Protein AF-A0A158NDM5-F1 (afdb_monomer)

InterPro domains:
  IPR009069 Cysteine alpha-hairpin motif superfamily [SSF47072] (23-65)
  IPR039870 Cytochrome oxidase assembly factor 4-like [PTHR13639] (6-67)

Solvent-accessible surface area (backbone atoms only — not comparable to full-atom values): 4086 Å² total; per-residue (Å²): 136,85,88,77,92,59,100,67,59,62,70,76,69,54,52,72,64,60,56,48,27,56,76,66,69,43,39,67,41,49,51,51,35,51,50,42,29,68,74,63,73,37,65,84,76,33,50,67,41,49,48,54,37,48,54,46,51,54,52,45,53,53,53,53,61,76,72,109

Radius of gyration: 16.25 Å; Cα contacts (8 Å, |Δi|>4): 29; chains: 1; bounding box: 40×45×29 Å

Mean predicted aligned error: 8.16 Å

Organism: Atta cephalotes (NCBI:txid12957)

Foldseek 3Di:
DDDDDDPPVVVVPDDPVCVVCVVLVLNVLVVVLVVVCVVPVDSVVVVVSVVVSVVSVVVSVVVVVVVD

Sequence (68 aa):
MTVSSNTGAEEEIEDPVERMLKKTGCIELHYQIQECIAEHQDWRKCQNEVKKFKECMDKHTKQQEQRH

Secondary structure (DSSP, 8-state):
------TTTHHHHS-HHHHHHHHHT-HHHHHHHHHHHHHHS-GGG-HHHHHHHHHHHHHHHHHHHHT-

Structure (mmCIF, N/CA/C/O backbone):
data_AF-A0A158NDM5-F1
#
_entry.id   AF-A0A158NDM5-F1
#
loop_
_atom_site.group_PDB
_atom_site.id
_atom_site.type_symbol
_atom_site.label_atom_id
_atom_site.label_alt_id
_atom_site.label_comp_id
_atom_site.label_asym_id
_atom_site.label_entity_id
_atom_site.label_seq_id
_atom_site.pdbx_PDB_ins_code
_atom_site.Cartn_x
_atom_site.Cartn_y
_atom_site.Cartn_z
_atom_site.occupancy
_atom_site.B_iso_or_equiv
_atom_site.auth_seq_id
_atom_site.auth_comp_id
_atom_site.auth_asym_id
_atom_site.auth_atom_id
_atom_site.pdbx_PDB_model_num
ATOM 1 N N . MET A 1 1 ? 20.212 32.738 0.603 1.00 56.25 1 MET A N 1
ATOM 2 C CA . MET A 1 1 ? 19.469 33.225 1.789 1.00 56.25 1 MET A CA 1
ATOM 3 C C . MET A 1 1 ? 18.288 34.044 1.285 1.00 56.25 1 MET A C 1
ATOM 5 O O . MET A 1 1 ? 18.439 34.599 0.210 1.00 56.25 1 MET A O 1
ATOM 9 N N . THR A 1 2 ? 17.196 34.105 2.061 1.00 43.06 2 THR A N 1
ATOM 10 C CA . THR A 1 2 ? 15.824 34.610 1.775 1.00 43.06 2 THR A CA 1
ATOM 11 C C . THR A 1 2 ? 14.908 33.578 1.103 1.00 43.06 2 THR A C 1
ATOM 13 O O . THR A 1 2 ? 15.067 33.312 -0.081 1.00 43.06 2 THR A O 1
ATOM 16 N N . VAL A 1 3 ? 14.142 32.787 1.871 1.00 56.34 3 VAL A N 1
ATOM 17 C CA . VAL A 1 3 ? 12.881 33.108 2.596 1.00 56.34 3 VAL A CA 1
ATOM 18 C C . VAL A 1 3 ? 11.684 32.968 1.659 1.00 56.34 3 VAL A C 1
ATOM 20 O O . VAL A 1 3 ? 11.564 33.730 0.709 1.00 56.34 3 VAL A O 1
ATOM 23 N N . SER A 1 4 ? 10.799 32.016 1.960 1.00 49.00 4 SER A N 1
ATOM 24 C CA . SER A 1 4 ? 9.394 32.323 2.257 1.00 49.00 4 SER A CA 1
ATOM 25 C C . SER A 1 4 ? 8.614 31.044 2.510 1.00 49.00 4 SER A C 1
ATOM 27 O O . SER A 1 4 ? 8.376 30.245 1.611 1.00 49.00 4 SER A O 1
ATOM 29 N N . SER A 1 5 ? 8.208 30.889 3.764 1.00 57.28 5 SER A N 1
ATOM 30 C CA . SER A 1 5 ? 7.100 30.049 4.181 1.00 57.28 5 SER A CA 1
ATOM 31 C C . SER A 1 5 ? 5.880 30.326 3.301 1.00 57.28 5 SER A C 1
ATOM 33 O O . SER A 1 5 ? 5.381 31.449 3.278 1.00 57.28 5 SER A O 1
ATOM 35 N N . ASN A 1 6 ? 5.378 29.302 2.619 1.00 51.56 6 ASN A N 1
ATOM 36 C CA . ASN A 1 6 ? 3.994 29.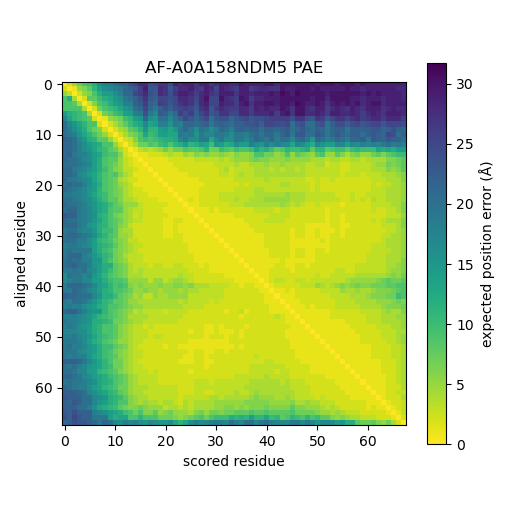269 2.166 1.00 51.56 6 ASN A CA 1
ATOM 37 C C . ASN A 1 6 ? 3.437 27.864 2.405 1.00 51.56 6 ASN A C 1
ATOM 39 O O . ASN A 1 6 ? 3.263 27.079 1.475 1.00 51.56 6 ASN A O 1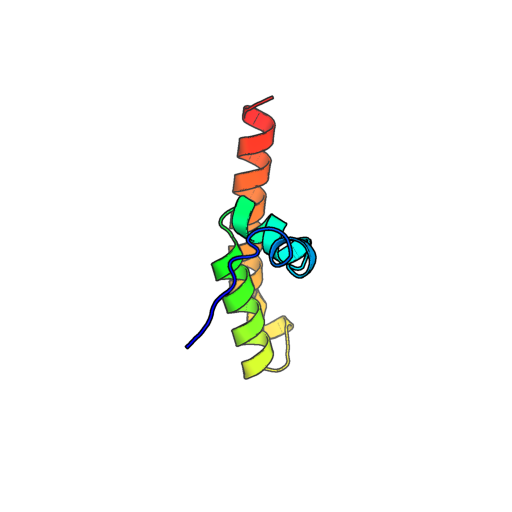
ATOM 43 N N . THR A 1 7 ? 3.159 27.558 3.674 1.00 54.50 7 THR A N 1
ATOM 44 C CA . THR A 1 7 ? 2.411 26.374 4.133 1.00 54.50 7 THR A CA 1
ATOM 45 C C . THR A 1 7 ? 0.932 26.485 3.732 1.00 54.50 7 THR A C 1
ATOM 47 O O . THR A 1 7 ? 0.039 26.517 4.572 1.00 54.50 7 THR A O 1
ATOM 50 N N . GLY A 1 8 ? 0.695 26.643 2.433 1.00 49.44 8 GLY A N 1
ATOM 51 C CA . GLY A 1 8 ? -0.610 26.819 1.799 1.00 49.44 8 GLY A CA 1
ATOM 52 C C . GLY A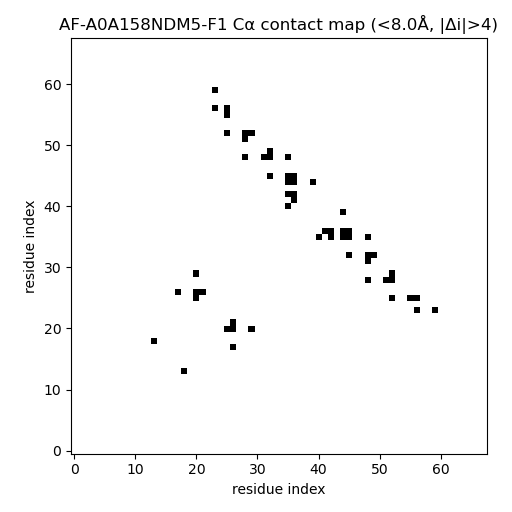 1 8 ? -0.617 26.358 0.339 1.00 49.44 8 GLY A C 1
ATOM 53 O O . GLY A 1 8 ? -1.646 25.892 -0.128 1.00 49.44 8 GLY A O 1
ATOM 54 N N . ALA A 1 9 ? 0.527 26.400 -0.359 1.00 51.50 9 ALA A N 1
ATOM 55 C CA . ALA A 1 9 ? 0.653 25.881 -1.729 1.00 51.50 9 ALA A CA 1
ATOM 56 C C . ALA A 1 9 ? 1.073 24.401 -1.801 1.00 51.50 9 ALA A C 1
ATOM 58 O O . ALA A 1 9 ? 0.835 23.748 -2.809 1.00 51.50 9 ALA A O 1
ATOM 59 N N . GLU A 1 10 ? 1.685 23.848 -0.750 1.00 54.38 10 GLU A N 1
ATOM 60 C CA . GLU A 1 10 ? 2.132 22.443 -0.735 1.00 54.38 10 GLU A CA 1
ATOM 61 C C . GLU A 1 10 ? 0.949 21.463 -0.735 1.00 54.38 10 GLU A C 1
ATOM 63 O O . GLU A 1 10 ? 1.002 20.419 -1.380 1.00 54.38 10 GLU A O 1
ATOM 68 N N . GLU A 1 11 ? -0.157 21.833 -0.086 1.00 54.69 11 GLU A N 1
ATOM 69 C CA . GLU A 1 11 ? -1.390 21.045 -0.107 1.00 54.69 11 GLU A CA 1
ATOM 70 C C . GLU A 1 11 ? -2.065 21.026 -1.489 1.00 54.69 11 GLU A C 1
ATOM 72 O O . GLU A 1 11 ? -2.740 20.054 -1.821 1.00 54.69 11 GLU A O 1
ATOM 77 N N . GLU A 1 12 ? -1.890 22.061 -2.310 1.00 57.31 12 GLU A N 1
ATOM 78 C CA . GLU A 1 12 ? -2.513 22.146 -3.640 1.00 57.31 12 GLU A CA 1
ATOM 79 C C . GLU A 1 12 ? -1.797 21.268 -4.685 1.00 57.31 12 GLU A C 1
ATOM 81 O O . GLU A 1 12 ? -2.362 20.958 -5.731 1.00 57.31 12 GLU A O 1
ATOM 86 N N . ILE A 1 13 ? -0.572 20.821 -4.387 1.00 69.00 13 ILE A N 1
ATOM 87 C CA . ILE A 1 13 ? 0.262 20.004 -5.283 1.00 69.00 13 ILE A CA 1
ATOM 88 C C . ILE A 1 13 ? 0.212 18.516 -4.903 1.00 69.00 13 ILE A C 1
ATOM 90 O O . ILE A 1 13 ? 0.501 17.654 -5.733 1.00 69.00 13 ILE A O 1
ATOM 94 N N . GLU A 1 14 ? -0.142 18.194 -3.656 1.00 74.62 14 GLU A N 1
ATOM 95 C CA . GLU A 1 14 ? -0.181 16.810 -3.191 1.00 74.62 14 GLU A CA 1
ATOM 96 C C . GLU A 1 14 ? -1.325 16.037 -3.855 1.00 74.62 14 GLU A C 1
ATOM 98 O O . GLU A 1 14 ? -2.499 16.402 -3.736 1.00 74.62 14 GLU A O 1
ATOM 103 N N . ASP A 1 15 ? -0.975 14.937 -4.525 1.00 87.75 15 ASP A N 1
ATOM 104 C CA . ASP A 1 15 ? -1.943 14.084 -5.198 1.00 87.75 15 ASP A CA 1
ATOM 105 C C . ASP A 1 15 ? -3.039 13.620 -4.211 1.00 87.75 15 ASP A C 1
ATOM 107 O O . ASP A 1 15 ? -2.734 13.124 -3.116 1.00 87.75 15 ASP A O 1
ATOM 111 N N . PRO A 1 16 ? -4.3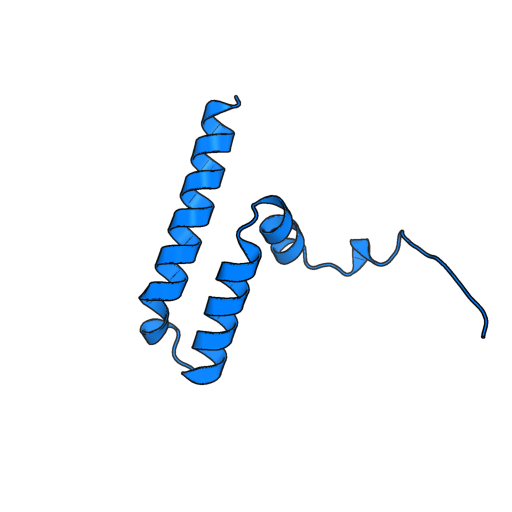32 13.766 -4.561 1.00 90.06 16 PRO A N 1
ATOM 112 C CA . PRO A 1 16 ? -5.427 13.379 -3.679 1.00 90.06 16 PRO A CA 1
ATOM 113 C C . PRO A 1 16 ? -5.351 11.922 -3.202 1.00 90.06 16 PRO A C 1
ATOM 115 O O . PRO A 1 16 ? -5.786 11.630 -2.081 1.00 90.06 16 PRO A O 1
ATOM 118 N N . VAL A 1 17 ? -4.798 11.013 -4.016 1.00 89.88 17 VAL A N 1
ATOM 119 C CA . VAL A 1 17 ? -4.618 9.607 -3.638 1.00 89.88 17 VAL A CA 1
ATOM 120 C C . VAL A 1 17 ? -3.508 9.490 -2.607 1.00 89.88 17 VAL A C 1
ATOM 122 O O . VAL A 1 17 ? -3.744 8.891 -1.561 1.00 89.88 17 VAL A O 1
ATOM 125 N N . GLU A 1 18 ? -2.344 10.107 -2.813 1.00 90.88 18 GLU A N 1
ATOM 126 C CA . GLU A 1 18 ? 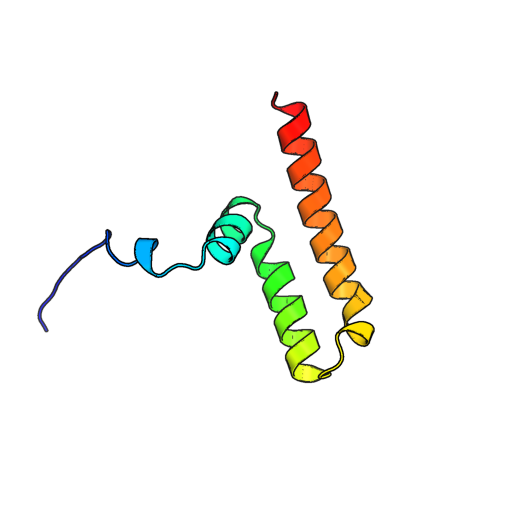-1.277 10.114 -1.801 1.00 90.88 18 GLU A CA 1
ATOM 127 C C . GLU A 1 18 ? -1.752 10.678 -0.460 1.00 90.88 18 GLU A C 1
ATOM 129 O O . GLU A 1 18 ? -1.536 10.059 0.587 1.00 90.88 18 GLU A O 1
ATOM 134 N N . ARG A 1 19 ? -2.482 11.798 -0.473 1.00 92.38 19 ARG A N 1
ATOM 135 C CA . ARG A 1 19 ? -3.059 12.379 0.746 1.00 92.38 19 ARG A CA 1
ATOM 136 C C . ARG A 1 19 ? -3.992 11.392 1.452 1.00 92.38 19 ARG A C 1
ATOM 138 O O . ARG A 1 19 ? -3.955 11.259 2.679 1.00 92.38 19 ARG A O 1
ATOM 145 N N . MET A 1 20 ? -4.842 10.691 0.700 1.00 92.06 20 MET A N 1
ATOM 146 C CA . MET A 1 20 ? -5.710 9.645 1.246 1.00 92.06 20 MET A CA 1
ATOM 147 C C . MET A 1 20 ? -4.877 8.503 1.845 1.00 92.06 20 MET A C 1
ATOM 149 O O . MET A 1 20 ? -5.125 8.087 2.976 1.00 92.06 20 MET A O 1
ATOM 153 N N . LEU A 1 21 ? -3.851 8.036 1.138 1.00 94.06 21 LEU A N 1
ATOM 154 C CA . LEU A 1 21 ? -2.974 6.961 1.596 1.00 94.06 21 LEU A CA 1
ATOM 155 C C . LEU A 1 21 ? -2.233 7.334 2.886 1.00 94.06 21 LEU A C 1
ATOM 157 O O . LEU A 1 21 ? -2.175 6.510 3.803 1.00 94.06 21 LEU A O 1
ATOM 161 N N . LYS A 1 22 ? -1.761 8.581 3.020 1.00 92.94 22 LYS A N 1
ATOM 162 C CA . LYS A 1 22 ? -1.177 9.099 4.271 1.00 92.94 22 LYS A CA 1
ATOM 163 C C . LYS A 1 22 ? -2.181 9.052 5.419 1.00 92.94 22 LYS A C 1
ATOM 165 O O . LYS A 1 22 ? -1.852 8.543 6.486 1.00 92.94 22 LYS A O 1
ATOM 170 N N . LYS A 1 23 ? -3.426 9.492 5.192 1.00 92.00 23 LYS A N 1
ATOM 171 C CA . LYS A 1 23 ? -4.500 9.444 6.206 1.00 92.00 23 LYS A CA 1
ATOM 172 C C . LYS A 1 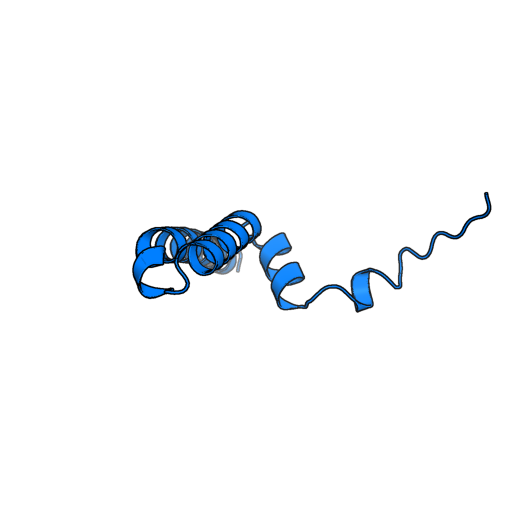23 ? -4.839 8.021 6.651 1.00 92.00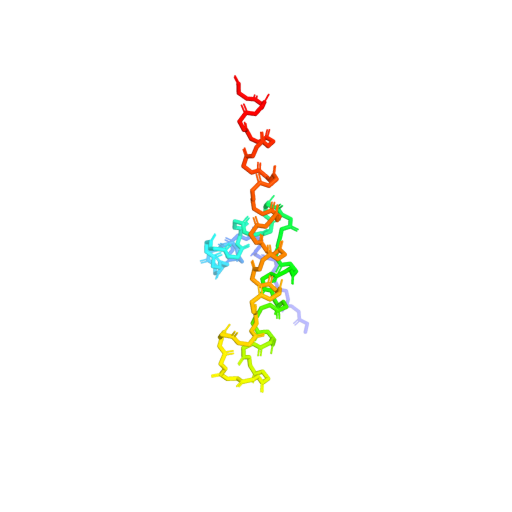 23 LYS A C 1
ATOM 174 O O . LYS A 1 23 ? -5.115 7.804 7.824 1.00 92.00 23 LYS A O 1
ATOM 179 N N . THR A 1 24 ? -4.814 7.059 5.730 1.00 93.31 24 THR A N 1
ATOM 180 C CA . THR A 1 24 ? -5.076 5.643 6.050 1.00 93.31 24 THR A CA 1
ATOM 181 C C . THR A 1 24 ? -3.908 4.944 6.753 1.00 93.31 24 THR A C 1
ATOM 183 O O . THR A 1 24 ? -4.102 3.871 7.317 1.00 93.31 24 THR A O 1
ATOM 186 N N . GLY A 1 25 ? -2.695 5.510 6.700 1.00 94.38 25 GLY A N 1
ATOM 187 C CA . GLY A 1 25 ? -1.473 4.873 7.200 1.00 94.38 25 GLY A CA 1
ATOM 188 C C . GLY A 1 25 ? -0.921 3.752 6.308 1.00 94.38 25 GLY A C 1
ATOM 189 O O . GLY A 1 25 ? 0.024 3.076 6.699 1.00 94.38 25 GLY A O 1
ATOM 190 N N . CYS A 1 26 ? -1.474 3.548 5.109 1.00 96.56 26 CYS A N 1
ATOM 191 C CA . CYS A 1 26 ? -1.072 2.465 4.203 1.00 96.56 26 CYS A CA 1
ATOM 192 C C . CYS A 1 26 ? -0.138 2.921 3.068 1.00 96.56 26 CYS A C 1
ATOM 194 O O . CYS A 1 26 ? 0.108 2.153 2.138 1.00 96.56 26 CYS A O 1
ATOM 196 N N . ILE A 1 27 ? 0.367 4.159 3.112 1.00 96.00 27 ILE A N 1
ATOM 197 C CA . ILE A 1 27 ? 1.188 4.727 2.032 1.00 96.00 27 ILE A CA 1
ATOM 198 C C . ILE A 1 27 ? 2.510 3.981 1.807 1.00 96.00 27 ILE A C 1
ATOM 200 O O . ILE A 1 27 ? 2.910 3.781 0.669 1.00 96.00 27 ILE A O 1
ATOM 204 N N . GLU A 1 28 ? 3.136 3.464 2.860 1.00 96.00 28 GLU A N 1
ATOM 205 C CA . GLU A 1 28 ? 4.378 2.693 2.731 1.00 96.00 28 GLU A CA 1
ATOM 206 C C . GLU A 1 28 ? 4.178 1.412 1.904 1.00 96.00 28 GLU A C 1
ATOM 208 O O . GLU A 1 28 ? 4.985 1.056 1.050 1.00 96.00 28 GLU A O 1
ATOM 213 N N . LEU A 1 29 ? 3.039 0.740 2.097 1.00 97.06 29 LEU A N 1
ATOM 214 C CA . LEU A 1 29 ? 2.677 -0.447 1.321 1.00 97.06 29 LEU A CA 1
ATOM 215 C C . LEU A 1 29 ? 2.370 -0.101 -0.140 1.00 97.06 29 LEU A C 1
ATOM 217 O O . LEU A 1 29 ? 2.574 -0.933 -1.020 1.00 97.06 29 LEU A O 1
ATOM 221 N N . HIS A 1 30 ? 1.896 1.118 -0.409 1.00 96.62 30 HIS A N 1
ATOM 222 C CA . HIS A 1 30 ? 1.741 1.608 -1.773 1.00 96.62 30 HIS A CA 1
ATOM 223 C C . HIS A 1 30 ? 3.102 1.791 -2.456 1.00 96.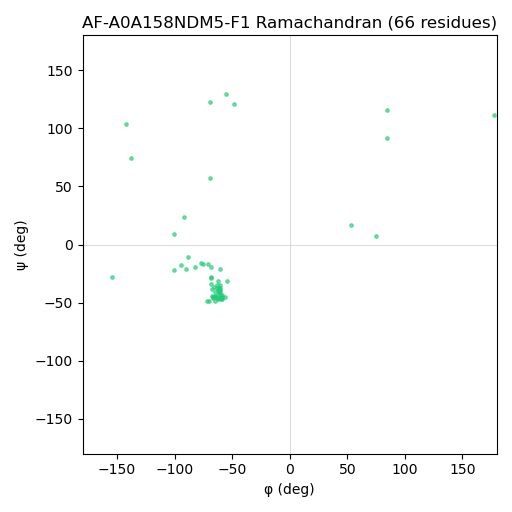62 30 HIS A C 1
ATOM 225 O O . HIS A 1 30 ? 3.276 1.319 -3.579 1.00 96.62 30 HIS A O 1
ATOM 231 N N . TYR A 1 31 ? 4.080 2.392 -1.771 1.00 96.38 31 TYR A N 1
ATOM 232 C CA . TYR A 1 31 ? 5.433 2.544 -2.313 1.00 96.38 31 TYR A CA 1
ATOM 233 C C . TYR A 1 31 ? 6.118 1.196 -2.564 1.00 96.38 31 TYR A C 1
ATOM 235 O O . TYR A 1 31 ? 6.725 1.024 -3.616 1.00 96.38 31 TYR A O 1
ATOM 243 N N . GLN A 1 32 ? 5.915 0.194 -1.704 1.00 96.81 32 GLN A N 1
ATOM 244 C CA . GLN A 1 32 ? 6.413 -1.169 -1.952 1.00 96.81 32 GLN A CA 1
ATOM 245 C C . GLN A 1 32 ? 5.842 -1.792 -3.236 1.00 96.81 32 GLN A C 1
ATOM 247 O O . GLN A 1 32 ? 6.545 -2.496 -3.959 1.00 96.81 32 GLN A O 1
ATOM 252 N N . ILE A 1 33 ? 4.569 -1.529 -3.554 1.00 96.75 33 ILE A N 1
ATOM 253 C CA . ILE A 1 33 ? 3.977 -1.973 -4.824 1.00 96.75 33 ILE A CA 1
ATOM 254 C C . ILE A 1 33 ? 4.631 -1.243 -5.996 1.00 96.75 33 ILE A C 1
ATOM 256 O O . ILE A 1 33 ? 4.958 -1.882 -6.994 1.00 96.75 33 ILE A O 1
ATOM 260 N N . GLN A 1 34 ? 4.817 0.076 -5.888 1.00 96.75 34 GLN A N 1
ATOM 261 C CA . GLN A 1 34 ? 5.475 0.860 -6.934 1.00 96.75 34 GLN A CA 1
ATOM 262 C C . GLN A 1 34 ? 6.902 0.364 -7.189 1.00 96.75 34 GLN A C 1
ATOM 264 O O . GLN A 1 34 ? 7.272 0.179 -8.346 1.00 96.75 34 GLN A O 1
ATOM 269 N N . GLU A 1 35 ? 7.666 0.085 -6.133 1.00 96.94 35 GLU A N 1
ATOM 270 C CA . GLU A 1 35 ? 9.023 -0.458 -6.218 1.00 96.94 35 GLU A CA 1
ATOM 271 C C . GLU A 1 35 ? 9.037 -1.840 -6.882 1.00 96.94 35 GLU A C 1
ATOM 273 O O . GLU A 1 35 ? 9.774 -2.051 -7.843 1.00 96.94 35 GLU A O 1
ATOM 278 N N . CYS A 1 36 ? 8.145 -2.747 -6.475 1.00 97.50 36 CYS A N 1
ATOM 279 C CA . CYS A 1 36 ? 8.029 -4.065 -7.098 1.00 97.50 36 CYS A CA 1
ATOM 280 C C . CYS A 1 36 ? 7.660 -3.980 -8.591 1.00 97.50 36 CYS A C 1
ATOM 282 O O . CYS A 1 36 ? 8.221 -4.695 -9.425 1.00 97.50 36 CYS A O 1
ATOM 284 N N . ILE A 1 37 ? 6.729 -3.092 -8.963 1.00 97.19 37 ILE A N 1
ATOM 285 C CA . ILE A 1 37 ? 6.359 -2.881 -10.370 1.00 97.19 37 ILE A CA 1
ATOM 286 C C . ILE A 1 37 ? 7.525 -2.256 -11.140 1.00 97.19 37 ILE A C 1
ATOM 288 O O . ILE A 1 37 ? 7.745 -2.631 -12.288 1.00 97.19 37 ILE A O 1
ATOM 292 N N . ALA A 1 38 ? 8.282 -1.339 -10.535 1.00 97.12 38 ALA A N 1
ATOM 293 C CA . ALA A 1 38 ? 9.455 -0.738 -11.159 1.00 97.12 38 ALA A CA 1
ATOM 294 C C . ALA A 1 38 ? 10.568 -1.772 -11.400 1.00 97.12 38 ALA A C 1
ATOM 296 O O . ALA A 1 38 ? 11.171 -1.773 -12.473 1.00 97.12 38 ALA A O 1
ATOM 297 N N . GLU A 1 39 ? 10.795 -2.682 -10.449 1.00 96.88 39 GLU A N 1
ATOM 298 C CA . GLU A 1 39 ? 11.792 -3.750 -10.555 1.00 96.88 39 GLU A CA 1
ATOM 299 C C . GLU A 1 39 ? 11.390 -4.814 -11.584 1.00 96.88 39 GLU A C 1
ATOM 301 O O . GLU A 1 39 ? 12.185 -5.217 -12.433 1.00 96.88 39 GLU A O 1
ATOM 306 N N . HIS A 1 40 ? 10.151 -5.300 -11.513 1.00 94.06 40 HIS A N 1
ATOM 307 C CA . HIS A 1 40 ? 9.715 -6.445 -12.308 1.00 94.06 40 HIS A CA 1
ATOM 308 C C . HIS A 1 40 ? 9.043 -6.076 -13.627 1.00 94.06 40 HIS A C 1
ATOM 310 O O . HIS A 1 40 ? 8.893 -6.950 -14.485 1.00 94.06 40 HIS A O 1
ATOM 316 N N . GLN A 1 41 ? 8.589 -4.828 -13.769 1.00 94.75 41 GLN A N 1
ATOM 317 C CA . GLN A 1 41 ? 7.776 -4.326 -14.885 1.00 94.75 41 GLN A CA 1
ATOM 318 C C . GLN A 1 41 ? 6.509 -5.158 -15.160 1.00 94.75 41 GLN A C 1
ATOM 320 O O . GLN A 1 41 ? 5.886 -5.048 -16.214 1.00 94.75 41 GLN A O 1
ATOM 325 N N . ASP A 1 42 ? 6.103 -5.985 -14.195 1.00 92.44 42 ASP A N 1
ATOM 326 C CA . ASP A 1 42 ? 4.941 -6.860 -14.268 1.00 92.44 42 ASP A CA 1
ATOM 327 C C . ASP A 1 42 ? 4.250 -6.903 -12.906 1.00 92.44 42 ASP A C 1
ATOM 329 O O . ASP A 1 42 ? 4.677 -7.586 -11.973 1.00 92.44 42 ASP A O 1
ATOM 333 N N . TRP A 1 43 ? 3.129 -6.192 -12.811 1.00 92.50 43 TRP A N 1
ATOM 334 C CA . TRP A 1 43 ? 2.320 -6.118 -11.597 1.00 92.50 43 TRP A CA 1
ATOM 335 C C . TRP A 1 43 ? 1.787 -7.486 -11.143 1.00 92.50 43 TRP A C 1
ATOM 337 O O . TRP A 1 43 ? 1.463 -7.660 -9.966 1.00 92.50 43 TRP A O 1
ATOM 347 N N . ARG A 1 44 ? 1.717 -8.490 -12.035 1.00 95.25 44 ARG A N 1
ATOM 348 C CA . ARG A 1 44 ? 1.296 -9.853 -11.667 1.00 95.25 44 ARG A CA 1
ATOM 349 C C . ARG A 1 44 ? 2.306 -10.564 -10.773 1.00 95.25 44 ARG A C 1
ATOM 351 O O . ARG A 1 44 ? 1.927 -11.514 -10.097 1.00 95.25 44 ARG A O 1
ATOM 358 N N . LYS A 1 45 ? 3.564 -10.120 -10.739 1.00 95.25 45 LYS A N 1
ATOM 359 C CA . LYS A 1 45 ? 4.578 -10.646 -9.813 1.00 95.25 45 LYS A CA 1
ATOM 360 C C . LYS A 1 45 ? 4.482 -10.016 -8.421 1.00 95.25 45 LYS A C 1
ATOM 362 O O . LYS A 1 45 ? 4.892 -10.641 -7.453 1.00 95.25 45 LYS A O 1
ATOM 367 N N . CYS A 1 46 ? 3.832 -8.858 -8.311 1.00 97.19 46 CYS A N 1
ATOM 368 C CA . CYS A 1 46 ? 3.686 -8.073 -7.081 1.00 97.19 46 CYS A CA 1
ATOM 369 C C . CYS A 1 46 ? 2.417 -8.406 -6.276 1.00 97.19 46 CYS A C 1
ATOM 371 O O . CYS A 1 46 ? 1.883 -7.576 -5.540 1.00 97.19 46 CYS A O 1
ATOM 373 N N . GLN A 1 47 ? 1.859 -9.609 -6.451 1.00 96.69 47 GLN A N 1
ATOM 374 C CA . GLN A 1 47 ? 0.596 -10.004 -5.809 1.00 96.69 47 GLN A CA 1
ATOM 375 C C . GLN A 1 47 ? 0.696 -10.010 -4.282 1.00 96.69 47 GLN A C 1
ATOM 377 O O . GLN A 1 47 ? -0.291 -9.730 -3.601 1.00 96.69 47 GLN A O 1
ATOM 382 N N . ASN A 1 48 ? 1.877 -10.308 -3.736 1.00 96.69 48 ASN A N 1
ATOM 383 C CA . ASN A 1 48 ? 2.101 -10.316 -2.294 1.00 96.69 48 ASN A CA 1
ATOM 384 C C . ASN A 1 48 ? 2.000 -8.899 -1.710 1.00 96.69 48 ASN A C 1
ATOM 386 O O . ASN A 1 48 ? 1.331 -8.692 -0.698 1.00 96.69 48 ASN A O 1
ATOM 390 N N . GLU A 1 49 ? 2.614 -7.922 -2.369 1.00 96.69 49 GLU A N 1
ATOM 391 C CA . GLU A 1 49 ? 2.637 -6.505 -2.004 1.00 96.69 49 GLU A CA 1
ATOM 392 C C . GLU A 1 49 ? 1.225 -5.919 -2.130 1.00 96.69 49 GLU A C 1
ATOM 394 O O . GLU A 1 49 ? 0.711 -5.307 -1.191 1.00 96.69 49 GLU A O 1
ATOM 399 N N . VAL A 1 50 ? 0.536 -6.222 -3.238 1.00 96.25 50 VAL A N 1
ATOM 400 C CA . VAL A 1 50 ? -0.864 -5.831 -3.469 1.00 96.25 50 VAL A CA 1
ATOM 401 C C . VAL A 1 50 ? -1.795 -6.415 -2.402 1.00 96.25 50 VAL A C 1
ATOM 403 O O . VAL A 1 50 ? -2.683 -5.717 -1.907 1.00 96.25 50 VAL A O 1
ATOM 406 N N . LYS A 1 51 ? -1.590 -7.672 -1.992 1.00 97.81 51 LYS A N 1
ATOM 407 C CA . LYS A 1 51 ? -2.388 -8.301 -0.932 1.00 97.81 51 LYS A CA 1
ATOM 408 C C . LYS A 1 51 ? -2.180 -7.617 0.421 1.00 97.81 51 LYS A C 1
ATOM 410 O O . LYS A 1 51 ? -3.167 -7.314 1.089 1.00 97.81 51 LYS A O 1
ATOM 415 N N . LYS A 1 52 ? -0.933 -7.322 0.804 1.00 97.12 52 LYS A N 1
ATOM 416 C CA . LYS A 1 52 ? -0.625 -6.588 2.047 1.00 97.12 52 LYS A CA 1
ATOM 417 C C . LYS A 1 52 ? -1.293 -5.214 2.059 1.00 97.12 52 LYS A C 1
ATOM 419 O O . LYS A 1 52 ? -1.910 -4.831 3.052 1.00 97.12 52 LYS A O 1
ATOM 424 N N . PHE A 1 53 ? -1.204 -4.489 0.946 1.00 97.25 53 PHE A N 1
ATOM 425 C CA . PHE A 1 53 ? -1.844 -3.186 0.797 1.00 97.25 53 PHE A CA 1
ATOM 426 C C . PHE A 1 53 ? -3.367 -3.272 0.943 1.00 97.25 53 PHE A C 1
ATOM 428 O O . PHE A 1 53 ? -3.959 -2.505 1.705 1.00 97.25 53 PHE A O 1
ATOM 435 N N . LYS A 1 54 ? -3.999 -4.256 0.291 1.00 96.94 54 LYS A N 1
ATOM 436 C CA . LYS A 1 54 ? -5.438 -4.510 0.427 1.00 96.94 54 LYS A CA 1
ATOM 437 C C . LYS A 1 54 ? -5.833 -4.794 1.876 1.00 96.94 54 LYS A C 1
ATOM 439 O O . LYS A 1 54 ? -6.778 -4.196 2.373 1.00 96.94 54 LYS A O 1
ATOM 444 N N . GLU A 1 55 ? -5.100 -5.658 2.575 1.00 97.50 55 GLU A N 1
ATOM 445 C CA . GLU A 1 55 ? -5.375 -5.968 3.983 1.00 97.50 55 GLU A CA 1
ATOM 446 C C . GLU A 1 55 ? -5.276 -4.729 4.885 1.00 97.50 55 GLU A C 1
ATOM 448 O O . GLU A 1 55 ? -6.038 -4.601 5.844 1.00 97.50 55 GLU A O 1
ATOM 453 N N . CYS A 1 56 ? -4.359 -3.805 4.585 1.00 97.12 56 CYS A N 1
ATOM 454 C CA . CYS A 1 56 ? -4.251 -2.531 5.293 1.00 97.12 56 CYS A CA 1
ATOM 455 C C . CYS A 1 56 ? -5.492 -1.651 5.070 1.00 97.12 56 CYS A C 1
ATOM 457 O O . CYS A 1 56 ? -6.102 -1.185 6.036 1.00 97.12 56 CYS A O 1
ATOM 459 N N . MET A 1 57 ? -5.919 -1.500 3.814 1.00 95.88 57 MET A N 1
ATOM 460 C CA . MET A 1 57 ? -7.129 -0.753 3.452 1.00 95.88 57 MET A CA 1
ATOM 461 C C . MET A 1 57 ? -8.388 -1.357 4.078 1.00 95.88 57 MET A C 1
ATOM 463 O O . MET A 1 57 ? -9.173 -0.637 4.690 1.00 95.88 57 MET A O 1
ATOM 467 N N . ASP A 1 58 ? -8.546 -2.680 4.007 1.00 96.69 58 ASP A N 1
ATOM 468 C CA . ASP A 1 58 ? -9.689 -3.393 4.582 1.00 96.69 58 ASP A CA 1
ATOM 469 C C . ASP A 1 58 ? -9.774 -3.187 6.105 1.00 96.69 58 ASP A C 1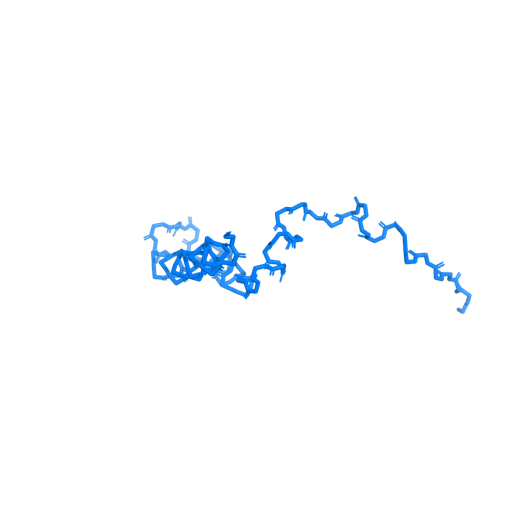
ATOM 471 O O . ASP A 1 58 ? -10.865 -3.022 6.655 1.00 96.69 58 ASP A O 1
ATOM 475 N N . LYS A 1 59 ? -8.631 -3.169 6.808 1.00 95.69 59 LYS A N 1
ATOM 476 C CA . LYS A 1 59 ? -8.581 -2.856 8.246 1.00 95.69 59 LYS A CA 1
ATOM 477 C C . LYS A 1 59 ? -9.040 -1.428 8.525 1.00 95.69 59 LYS A C 1
ATOM 479 O O . LYS A 1 59 ? -9.839 -1.230 9.437 1.00 95.69 59 LYS A O 1
ATOM 484 N N . HIS A 1 60 ? -8.563 -0.455 7.751 1.00 93.88 60 HIS A N 1
ATOM 485 C CA . HIS A 1 60 ? -8.967 0.940 7.905 1.00 93.88 60 HIS A CA 1
ATOM 486 C C . HIS A 1 60 ? -10.471 1.128 7.638 1.00 93.88 60 HIS A C 1
ATOM 488 O O . HIS A 1 60 ? -11.151 1.777 8.431 1.00 93.88 60 HIS A O 1
ATOM 494 N N . THR A 1 61 ? -11.017 0.511 6.586 1.00 93.00 61 THR A N 1
ATOM 495 C CA . THR A 1 61 ? -12.457 0.556 6.276 1.00 93.00 61 THR A CA 1
ATOM 496 C C . THR A 1 61 ? -13.295 -0.020 7.414 1.00 93.00 61 THR A C 1
ATOM 498 O O . THR A 1 61 ? -14.219 0.637 7.882 1.00 93.00 61 THR A O 1
ATOM 501 N N . LYS A 1 62 ? -12.921 -1.184 7.957 1.00 94.50 62 LYS A N 1
ATOM 502 C CA . LYS A 1 62 ? -13.626 -1.781 9.106 1.00 94.50 62 LYS A CA 1
ATOM 503 C C . LYS A 1 62 ? -13.579 -0.898 10.354 1.00 94.50 62 LYS A C 1
ATOM 505 O O . LYS A 1 62 ? -14.566 -0.795 11.073 1.00 94.50 62 LYS A O 1
ATOM 510 N N . GLN A 1 63 ? -12.442 -0.255 10.626 1.00 91.75 63 GLN A N 1
ATOM 511 C CA . GLN A 1 63 ? -12.328 0.687 11.746 1.00 91.75 63 GLN A CA 1
ATOM 512 C C . GLN A 1 63 ? -13.203 1.929 11.543 1.00 91.75 63 GLN A C 1
ATOM 514 O O . GLN A 1 63 ? -13.761 2.446 12.506 1.00 91.75 63 GLN A O 1
ATOM 519 N N . GLN A 1 64 ? -13.332 2.413 10.304 1.00 90.06 64 GLN A N 1
ATOM 520 C CA . GLN A 1 64 ? -14.232 3.518 9.966 1.00 90.06 64 GLN A CA 1
ATOM 521 C C . GLN A 1 64 ? -15.696 3.119 10.182 1.00 90.06 64 GLN A C 1
ATOM 523 O O . GLN A 1 64 ? -16.433 3.890 10.786 1.00 90.06 64 GLN A O 1
ATOM 528 N N . GLU A 1 65 ? -16.101 1.923 9.752 1.00 89.94 65 GLU A N 1
ATOM 529 C CA . GLU A 1 65 ? -17.460 1.395 9.949 1.00 89.94 65 GLU A CA 1
ATOM 530 C C . GLU A 1 65 ? -17.819 1.246 11.431 1.00 89.94 65 GLU A C 1
ATOM 532 O O . GLU A 1 65 ? -18.914 1.611 11.826 1.00 89.94 65 GLU A O 1
ATOM 537 N N . GLN A 1 66 ? -16.891 0.772 12.267 1.00 87.31 66 GLN A N 1
ATOM 538 C CA . GLN A 1 66 ? -17.113 0.621 13.714 1.00 87.31 66 GLN A CA 1
ATOM 539 C C . GLN A 1 66 ? -17.173 1.950 14.478 1.00 87.31 66 GLN A C 1
ATOM 541 O O . GLN A 1 66 ? -17.590 1.975 15.634 1.00 87.31 66 GLN A O 1
ATOM 546 N N . ARG A 1 67 ? -16.690 3.041 13.872 1.00 85.19 67 ARG A N 1
ATOM 547 C CA . ARG A 1 67 ? -16.675 4.378 14.480 1.00 85.19 67 ARG A CA 1
ATOM 548 C C . ARG A 1 67 ? -17.969 5.161 14.214 1.00 85.19 67 ARG A C 1
ATOM 550 O O . ARG A 1 67 ? -18.140 6.219 14.817 1.00 85.19 67 ARG A O 1
ATOM 557 N N . HIS A 1 68 ? -18.826 4.675 13.316 1.00 59.47 68 HIS A N 1
ATOM 558 C CA . HIS A 1 68 ? -20.142 5.241 13.003 1.00 59.47 68 HIS A CA 1
ATOM 559 C C . HIS A 1 68 ? -21.248 4.443 13.698 1.00 59.47 68 HIS A C 1
ATOM 561 O O . HIS A 1 68 ? -22.276 5.074 14.025 1.00 59.47 68 HIS A O 1
#

pLDDT: mean 86.0, std 16.61, range [43.06, 97.81]